Protein AF-A0AAV2CY93-F1 (afdb_monomer_lite)

Foldseek 3Di:
DDADAPAQLVLLVVFLVVQLVCQLVDADKDKDWGDHPPDQKTKIKIKHFDPPDHSVLLNVQSVVQSVVVNVVSVDQKDWDDDPTMIMIMHMDGD

Radius of gyration: 12.85 Å; chains: 1; bounding box: 34×25×28 Å

InterPro domains:
  IPR002902 Gnk2-homologous domain [PF01657] (13-91)
  IPR002902 Gnk2-homologous domain [PS51473] (1-94)
  IPR038408 Gnk2-homologous domain superfamily [G3DSA:3.30.430.20] (4-92)

pLDDT: mean 85.01, std 12.92, range [32.16, 96.19]

Secondary structure (DSSP, 8-state):
-----S-HHHHHHHHHHHHHHHGGGSSSEEEEEE--TT-SEEEEEEEEE-TT--HHHHHHHHHHHHHHHHHTTTSS-EEEE-SSEEEEEEEEE-

Organism: NCBI:txid586398

Sequence (94 aa):
MAPCLNRYALCIDEVVAGLWDTTPKKEGLFDSKSYPKGVIGGVTGSASCVPGTNVENCKKCLSTAKTSLDECKSVTSGSFTNDVCTMWYGQTLK

Structure (mmCIF, N/CA/C/O backbone):
data_AF-A0AAV2CY93-F1
#
_entry.id   AF-A0AAV2CY93-F1
#
loop_
_atom_site.group_PDB
_atom_site.id
_atom_site.type_symbol
_atom_site.label_atom_id
_atom_site.label_alt_id
_atom_site.label_comp_id
_atom_site.label_asym_id
_atom_site.label_entity_id
_atom_site.label_seq_id
_atom_site.pdbx_PDB_ins_code
_atom_site.Cartn_x
_atom_site.Cartn_y
_atom_site.Cartn_z
_atom_site.occupancy
_atom_site.B_iso_or_equiv
_atom_site.auth_seq_id
_atom_site.auth_comp_id
_atom_site.auth_asym_id
_atom_site.auth_atom_id
_atom_site.pdbx_PDB_model_num
ATOM 1 N N . MET A 1 1 ? 16.706 6.135 5.512 1.00 37.59 1 MET A N 1
ATOM 2 C CA . MET A 1 1 ? 15.957 5.723 4.304 1.00 37.59 1 MET A CA 1
ATOM 3 C C . MET A 1 1 ? 16.861 5.976 3.108 1.00 37.59 1 MET A C 1
ATOM 5 O O . MET A 1 1 ? 17.329 7.099 2.959 1.00 37.59 1 MET A O 1
ATOM 9 N N . ALA A 1 2 ? 17.242 4.931 2.370 1.00 32.16 2 ALA A N 1
ATOM 10 C CA . ALA A 1 2 ? 18.137 5.055 1.219 1.00 32.16 2 ALA A CA 1
ATOM 11 C C . ALA A 1 2 ? 17.312 5.460 -0.016 1.00 32.16 2 ALA A C 1
ATOM 13 O O . ALA A 1 2 ? 16.299 4.816 -0.265 1.00 32.16 2 ALA A O 1
ATOM 14 N N . PRO A 1 3 ? 17.705 6.499 -0.775 1.00 45.00 3 PRO A N 1
ATOM 15 C CA . PRO A 1 3 ? 16.955 6.933 -1.9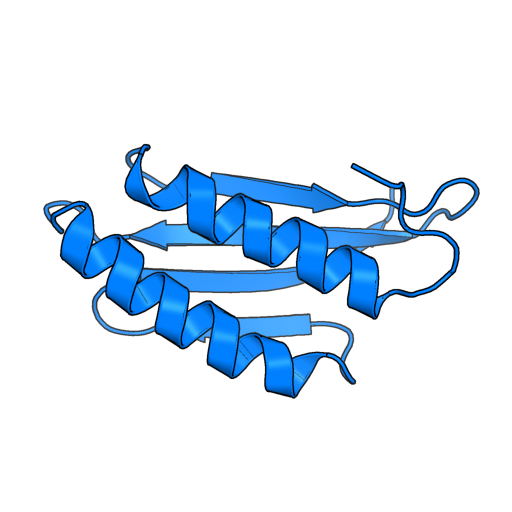50 1.00 45.00 3 PRO A CA 1
ATOM 16 C C . PRO A 1 3 ? 16.950 5.836 -3.020 1.00 45.00 3 PRO A C 1
ATOM 18 O O . PRO A 1 3 ? 17.978 5.187 -3.228 1.00 45.00 3 PRO A O 1
ATOM 21 N N . CYS A 1 4 ? 15.829 5.668 -3.731 1.00 50.94 4 CYS A N 1
ATOM 22 C CA . CYS A 1 4 ? 15.741 4.780 -4.888 1.00 50.94 4 CYS A CA 1
ATOM 23 C C . CYS A 1 4 ? 16.847 5.111 -5.904 1.00 50.94 4 CYS A C 1
ATOM 25 O O . CYS A 1 4 ? 16.749 6.068 -6.671 1.00 50.94 4 CYS A O 1
ATOM 27 N N . LEU A 1 5 ? 17.921 4.333 -5.934 1.00 43.50 5 LEU A N 1
ATOM 28 C CA . LEU A 1 5 ? 18.903 4.374 -7.009 1.00 43.50 5 LEU A CA 1
ATOM 29 C C . LEU A 1 5 ? 18.471 3.313 -8.027 1.00 43.50 5 LEU A C 1
ATOM 31 O O . LEU A 1 5 ? 18.547 2.117 -7.765 1.00 43.50 5 LEU A O 1
ATOM 35 N N . ASN A 1 6 ? 17.965 3.754 -9.179 1.00 52.16 6 ASN A N 1
ATOM 36 C CA . ASN A 1 6 ? 17.753 2.943 -10.387 1.00 52.16 6 ASN A CA 1
ATOM 37 C C . ASN A 1 6 ? 16.781 1.740 -10.347 1.00 52.16 6 ASN A C 1
ATOM 39 O O . ASN A 1 6 ? 16.709 1.010 -11.332 1.00 52.16 6 ASN A O 1
ATOM 43 N N . ARG A 1 7 ? 16.007 1.509 -9.277 1.00 70.00 7 ARG A N 1
ATOM 44 C CA . ARG A 1 7 ? 15.040 0.392 -9.225 1.00 70.00 7 ARG A CA 1
ATOM 45 C C . ARG A 1 7 ? 13.639 0.886 -8.899 1.00 70.00 7 ARG A C 1
ATOM 47 O O . ARG A 1 7 ? 13.341 1.188 -7.750 1.00 70.00 7 ARG A O 1
ATOM 54 N N . TYR A 1 8 ? 12.778 0.921 -9.912 1.00 77.00 8 TYR A N 1
ATOM 55 C CA . TYR A 1 8 ? 11.363 1.288 -9.789 1.00 77.00 8 TYR A CA 1
ATOM 56 C C . TYR A 1 8 ? 10.647 0.484 -8.687 1.00 77.00 8 TYR A C 1
ATOM 58 O O . TYR A 1 8 ? 9.943 1.060 -7.864 1.00 77.00 8 TYR A O 1
ATOM 66 N N . ALA A 1 9 ? 10.949 -0.814 -8.573 1.00 81.88 9 ALA A N 1
ATOM 67 C CA . ALA A 1 9 ? 10.451 -1.681 -7.5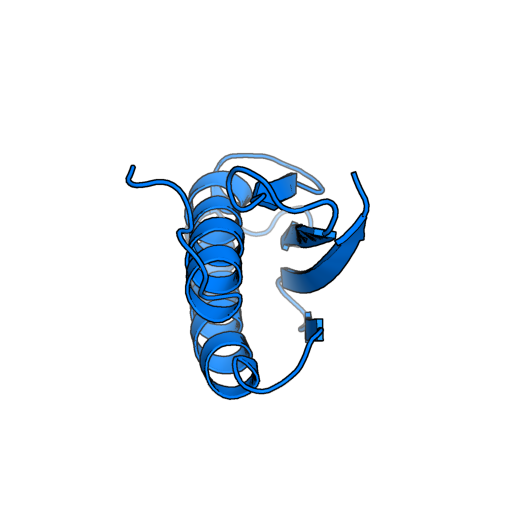03 1.00 81.88 9 ALA A CA 1
ATOM 68 C C . ALA A 1 9 ? 10.799 -1.191 -6.081 1.00 81.88 9 ALA A C 1
ATOM 70 O O . ALA A 1 9 ? 9.961 -1.292 -5.193 1.00 81.88 9 ALA A O 1
ATOM 71 N N . LEU A 1 10 ? 11.981 -0.594 -5.864 1.00 84.06 10 LEU A N 1
ATOM 72 C CA . LEU A 1 10 ? 12.341 -0.024 -4.556 1.00 84.06 10 LEU A CA 1
ATOM 73 C C . LEU A 1 10 ? 11.503 1.218 -4.222 1.00 84.06 10 LEU A C 1
ATOM 75 O O . LEU A 1 10 ? 11.188 1.450 -3.060 1.00 84.06 10 LEU A O 1
ATOM 79 N N . CYS A 1 11 ? 11.120 2.003 -5.232 1.00 86.75 11 CYS A N 1
ATOM 80 C CA . CYS A 1 11 ? 10.211 3.130 -5.030 1.00 86.75 11 CYS A CA 1
ATOM 81 C C . CYS A 1 11 ? 8.779 2.673 -4.758 1.00 86.75 11 CYS A C 1
ATOM 83 O O . CYS A 1 11 ? 8.097 3.303 -3.955 1.00 86.75 11 CYS A O 1
ATOM 85 N N . ILE A 1 12 ? 8.336 1.572 -5.377 1.00 88.69 12 ILE A N 1
ATOM 86 C CA . ILE A 1 12 ? 7.064 0.932 -5.018 1.00 88.69 12 ILE A CA 1
ATOM 87 C C . ILE A 1 12 ? 7.107 0.507 -3.547 1.00 88.69 12 ILE A C 1
ATOM 89 O O . ILE A 1 12 ? 6.201 0.856 -2.797 1.00 88.69 12 ILE A O 1
ATOM 93 N N . ASP A 1 13 ? 8.179 -0.163 -3.112 1.00 89.75 13 ASP A N 1
ATOM 94 C CA . ASP A 1 13 ? 8.349 -0.580 -1.715 1.00 89.75 13 ASP A CA 1
ATOM 95 C C . ASP A 1 13 ? 8.292 0.596 -0.734 1.00 89.75 13 ASP A C 1
ATOM 97 O O . ASP A 1 13 ? 7.607 0.515 0.287 1.00 89.75 13 ASP A O 1
ATOM 101 N N . GLU A 1 14 ? 8.976 1.700 -1.041 1.00 89.75 14 GLU A N 1
ATOM 102 C CA . GLU A 1 14 ? 8.974 2.899 -0.200 1.00 89.75 14 GLU A CA 1
ATOM 103 C C . GLU A 1 14 ? 7.577 3.529 -0.106 1.00 89.75 14 GLU A C 1
ATOM 105 O O . GLU A 1 14 ? 7.104 3.828 0.995 1.00 89.75 14 GLU A O 1
ATOM 110 N N . VAL A 1 15 ? 6.892 3.681 -1.245 1.00 91.88 15 VAL A N 1
ATOM 111 C CA . VAL A 1 15 ? 5.535 4.239 -1.302 1.00 91.88 15 VAL A CA 1
ATOM 112 C C . VAL A 1 15 ? 4.568 3.355 -0.523 1.00 91.88 15 VAL A C 1
ATOM 114 O O . VAL A 1 15 ? 3.928 3.837 0.412 1.00 91.88 15 VAL A O 1
ATOM 117 N N . VAL A 1 16 ? 4.507 2.061 -0.840 1.00 92.88 16 VAL A N 1
ATOM 118 C CA . VAL A 1 16 ? 3.592 1.096 -0.212 1.00 92.88 16 VAL A CA 1
ATOM 119 C C . VAL A 1 16 ? 3.862 0.966 1.290 1.00 92.88 16 VAL A C 1
ATOM 121 O O . VAL A 1 16 ? 2.919 0.929 2.082 1.00 92.88 16 VAL A O 1
ATOM 124 N N . ALA A 1 17 ? 5.126 0.951 1.722 1.00 92.25 17 ALA A N 1
ATOM 125 C CA . ALA A 1 17 ? 5.464 0.924 3.145 1.00 92.25 17 ALA A CA 1
ATOM 126 C C . ALA A 1 17 ? 5.029 2.206 3.872 1.00 92.25 17 ALA A C 1
ATOM 128 O O . ALA A 1 17 ? 4.484 2.121 4.975 1.00 92.25 17 ALA A O 1
ATOM 129 N N . GLY A 1 18 ? 5.222 3.378 3.257 1.00 92.56 18 GLY A N 1
ATOM 130 C CA . GLY A 1 18 ? 4.779 4.658 3.815 1.00 92.56 18 GLY A CA 1
ATOM 131 C C . GLY A 1 18 ? 3.257 4.749 3.954 1.00 92.56 18 GLY A C 1
ATOM 132 O O . GLY A 1 18 ? 2.755 5.192 4.992 1.00 92.56 18 GLY A O 1
ATOM 133 N N . LEU A 1 19 ? 2.524 4.264 2.945 1.00 93.88 19 LEU A N 1
ATOM 134 C CA . LEU A 1 19 ? 1.065 4.153 2.976 1.00 93.88 19 LEU A CA 1
ATOM 135 C C . LEU A 1 19 ? 0.607 3.204 4.090 1.00 93.88 19 LEU A C 1
ATOM 137 O O . LEU A 1 19 ? -0.247 3.570 4.894 1.00 93.88 19 LEU A O 1
ATOM 141 N N . TRP A 1 20 ? 1.203 2.016 4.185 1.00 93.56 20 TRP A N 1
ATOM 142 C CA . TRP A 1 20 ? 0.873 1.025 5.212 1.00 93.56 20 TRP A CA 1
ATOM 143 C C . TRP A 1 20 ? 1.101 1.532 6.644 1.00 93.56 20 TRP A C 1
ATOM 145 O O . TRP A 1 20 ? 0.281 1.263 7.521 1.00 93.56 20 TRP A O 1
ATOM 155 N N . ASP A 1 21 ? 2.191 2.262 6.899 1.00 91.75 21 ASP A N 1
ATOM 156 C CA . ASP A 1 21 ? 2.505 2.759 8.245 1.00 91.75 21 ASP A CA 1
ATOM 157 C C . ASP A 1 21 ? 1.630 3.954 8.653 1.00 91.75 21 ASP A C 1
ATOM 159 O O . ASP A 1 21 ? 1.230 4.064 9.814 1.00 91.75 21 ASP A O 1
ATOM 163 N N . THR A 1 22 ? 1.322 4.847 7.709 1.00 91.38 22 THR A N 1
ATOM 164 C CA . THR A 1 22 ? 0.695 6.139 8.029 1.00 91.38 22 THR A CA 1
ATOM 165 C C . THR A 1 22 ? -0.828 6.090 7.980 1.00 91.38 22 THR A C 1
ATOM 167 O O . THR A 1 22 ? -1.483 6.701 8.824 1.00 91.38 22 THR A O 1
ATOM 170 N N . THR A 1 23 ? -1.403 5.351 7.030 1.00 92.06 23 THR A N 1
ATOM 171 C CA . THR A 1 23 ? -2.859 5.325 6.792 1.00 92.06 23 THR A CA 1
ATOM 172 C C . THR A 1 23 ? -3.666 4.843 8.003 1.00 92.06 23 THR A C 1
ATOM 174 O O . THR A 1 23 ? -4.662 5.480 8.314 1.00 92.06 23 THR A O 1
ATOM 177 N N . PRO A 1 24 ? -3.248 3.828 8.791 1.00 89.06 24 PRO A N 1
ATOM 178 C CA . PRO A 1 24 ? -3.977 3.451 10.009 1.00 89.06 24 PRO A CA 1
ATOM 179 C C . PRO A 1 24 ? -4.005 4.524 11.100 1.00 89.06 24 PRO A C 1
ATOM 181 O O . PRO A 1 24 ? -4.801 4.425 12.026 1.00 89.06 24 PRO A O 1
ATOM 184 N N . LYS A 1 25 ? -3.097 5.504 11.041 1.00 87.81 25 LYS A N 1
ATOM 185 C CA . LYS A 1 25 ? -2.917 6.541 12.068 1.00 87.81 25 LYS A CA 1
ATOM 186 C C . LYS A 1 25 ? -3.636 7.845 11.711 1.00 87.81 25 LYS A C 1
ATOM 188 O O . LYS A 1 25 ? -3.613 8.777 12.511 1.00 87.81 25 LYS A O 1
ATOM 193 N N . LYS A 1 26 ? -4.207 7.941 10.508 1.00 84.12 26 LYS A N 1
ATOM 194 C CA . LYS A 1 26 ? -4.866 9.141 9.988 1.00 84.12 26 LYS A CA 1
ATOM 195 C C . LYS A 1 26 ? -6.230 8.779 9.427 1.00 84.12 26 LYS A C 1
ATOM 197 O O . LYS A 1 26 ? -6.388 7.754 8.779 1.00 84.12 26 LYS A O 1
ATOM 202 N N . GLU A 1 27 ? -7.203 9.649 9.641 1.00 78.75 27 GLU A N 1
ATOM 203 C CA . GLU A 1 27 ? -8.482 9.530 8.953 1.00 78.75 27 GLU A CA 1
ATOM 204 C C . GLU A 1 27 ? -8.360 10.062 7.518 1.00 78.75 27 GLU A C 1
ATOM 206 O O . GLU A 1 27 ? -7.678 11.059 7.269 1.00 78.75 27 GLU A O 1
ATOM 211 N N . GLY A 1 28 ? -9.039 9.401 6.578 1.00 82.81 28 GLY A N 1
ATOM 212 C CA . GLY A 1 28 ? -9.119 9.830 5.182 1.00 82.81 28 GLY A CA 1
ATOM 213 C C . GLY A 1 28 ? -8.078 9.206 4.249 1.00 82.81 28 GLY A C 1
ATOM 214 O O . GLY A 1 28 ? -7.582 8.102 4.474 1.00 82.81 28 GLY A O 1
ATOM 215 N N . LEU A 1 29 ? -7.819 9.904 3.140 1.00 88.19 29 LEU A N 1
ATOM 216 C CA . LEU A 1 29 ? -6.862 9.500 2.112 1.00 88.19 29 LEU A CA 1
ATOM 217 C C . LEU A 1 29 ? -5.463 9.992 2.483 1.00 88.19 29 LEU A C 1
ATOM 219 O O . LEU A 1 29 ? -5.272 11.164 2.809 1.00 88.19 29 LEU A O 1
ATOM 223 N N . PHE A 1 30 ? -4.484 9.102 2.399 1.00 92.44 30 PHE A N 1
ATOM 224 C CA . PHE A 1 30 ? -3.082 9.436 2.554 1.00 92.44 30 PHE A CA 1
ATOM 225 C C . PHE A 1 30 ? -2.325 9.154 1.261 1.00 92.44 30 PHE A C 1
ATOM 227 O O . PHE A 1 30 ? -2.421 8.057 0.717 1.00 92.44 30 PHE A O 1
ATOM 234 N N . ASP A 1 31 ? -1.549 10.135 0.808 1.00 93.12 31 ASP A N 1
ATOM 235 C CA . ASP A 1 31 ? -0.703 10.042 -0.377 1.00 93.12 31 ASP A CA 1
ATOM 236 C C . ASP A 1 31 ? 0.764 9.850 0.011 1.00 93.12 31 ASP A C 1
ATOM 238 O O . ASP A 1 31 ? 1.272 10.466 0.950 1.00 93.12 31 ASP A O 1
ATOM 242 N N . SER A 1 32 ? 1.474 9.036 -0.761 1.00 92.38 32 SER A N 1
ATOM 2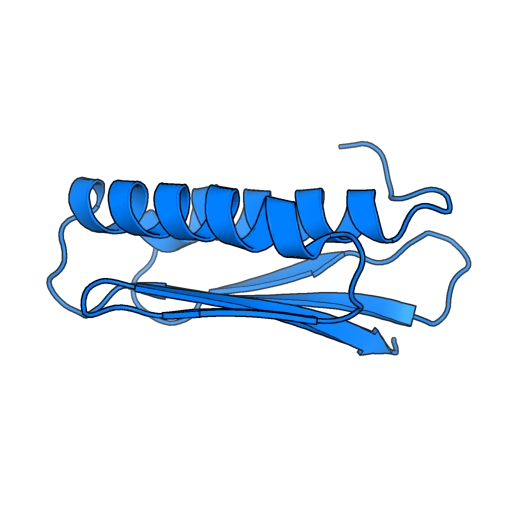43 C CA . SER A 1 32 ? 2.914 8.834 -0.639 1.00 92.38 32 SER A CA 1
ATOM 244 C C . SER A 1 32 ? 3.562 8.887 -2.016 1.00 92.38 32 SER A C 1
ATOM 246 O O . SER A 1 32 ? 2.984 8.457 -3.015 1.00 92.38 32 SER A O 1
ATOM 248 N N . LYS A 1 33 ? 4.769 9.449 -2.082 1.00 90.81 33 LYS A N 1
ATOM 249 C CA . LYS A 1 33 ? 5.523 9.618 -3.325 1.00 90.81 33 LYS A CA 1
ATOM 250 C C . LYS A 1 33 ? 6.985 9.297 -3.083 1.00 90.81 33 LYS A C 1
ATOM 252 O O . LYS A 1 33 ? 7.547 9.733 -2.083 1.00 90.81 33 LYS A O 1
ATOM 257 N N . SER A 1 34 ? 7.603 8.606 -4.030 1.00 88.81 34 SER A N 1
ATOM 258 C CA . SER A 1 34 ? 9.037 8.350 -4.034 1.00 88.81 34 SER A CA 1
ATOM 259 C C . SER A 1 34 ? 9.614 8.595 -5.422 1.00 88.81 34 SER A C 1
ATOM 261 O O . SER A 1 34 ? 9.087 8.125 -6.432 1.00 88.81 34 SER A O 1
ATOM 263 N N . TYR A 1 35 ? 10.706 9.356 -5.475 1.00 83.69 35 TYR A N 1
ATOM 264 C CA . TYR A 1 35 ? 11.383 9.711 -6.716 1.00 83.69 35 TYR A CA 1
ATOM 265 C C . TYR A 1 35 ? 12.847 9.267 -6.662 1.00 83.69 35 TYR A C 1
ATOM 267 O O . TYR A 1 35 ? 13.580 9.694 -5.763 1.00 83.69 35 TYR A O 1
ATOM 275 N N . PRO A 1 36 ? 13.325 8.503 -7.657 1.00 76.44 36 PRO A N 1
ATOM 276 C CA . PRO A 1 36 ? 14.745 8.268 -7.822 1.00 76.44 36 PRO A CA 1
ATOM 277 C C . PRO A 1 36 ? 15.504 9.588 -8.022 1.00 76.44 36 PRO A C 1
ATOM 279 O O . PRO A 1 36 ? 15.046 10.518 -8.703 1.00 76.44 36 PRO A O 1
ATOM 282 N N . LYS A 1 37 ? 16.702 9.683 -7.434 1.00 73.94 37 LYS A N 1
ATOM 283 C CA . LYS A 1 37 ? 17.597 10.827 -7.668 1.00 73.94 37 LYS A CA 1
ATOM 284 C C . LYS A 1 37 ? 18.046 10.834 -9.131 1.00 73.94 37 LYS A C 1
ATOM 286 O O . LYS A 1 37 ? 18.457 9.804 -9.651 1.00 73.94 37 LYS A O 1
ATOM 291 N N . GLY A 1 38 ? 17.981 12.000 -9.777 1.00 70.75 38 GLY A N 1
ATOM 292 C CA . GLY A 1 38 ? 18.404 12.173 -11.174 1.00 70.75 38 GLY A CA 1
ATOM 293 C C . GLY A 1 38 ? 17.410 11.680 -12.232 1.00 70.75 38 GLY A C 1
ATOM 294 O O . GLY A 1 38 ? 17.736 11.723 -13.411 1.00 70.75 38 GLY A O 1
ATOM 295 N N . VAL A 1 39 ? 16.205 11.245 -11.840 1.00 72.62 39 VAL A N 1
ATOM 296 C CA . VAL A 1 39 ? 15.160 10.771 -12.765 1.00 72.62 39 VAL A CA 1
ATOM 297 C C . VAL A 1 39 ? 13.946 11.710 -12.726 1.00 72.62 39 VAL A C 1
ATOM 299 O O . VAL A 1 39 ? 13.600 12.254 -11.667 1.00 72.62 39 VAL A O 1
ATOM 302 N N . ILE A 1 40 ? 13.332 11.926 -13.897 1.00 72.75 40 ILE A N 1
ATOM 303 C CA . ILE A 1 40 ? 12.138 12.773 -14.096 1.00 72.75 40 ILE A CA 1
ATOM 304 C C . ILE A 1 40 ? 10.862 12.043 -13.639 1.00 72.75 40 ILE A C 1
ATOM 306 O O . ILE A 1 40 ? 9.926 12.679 -13.178 1.00 72.75 40 ILE A O 1
ATOM 310 N N . GLY A 1 41 ? 10.833 10.710 -13.708 1.00 80.00 41 GLY A N 1
ATO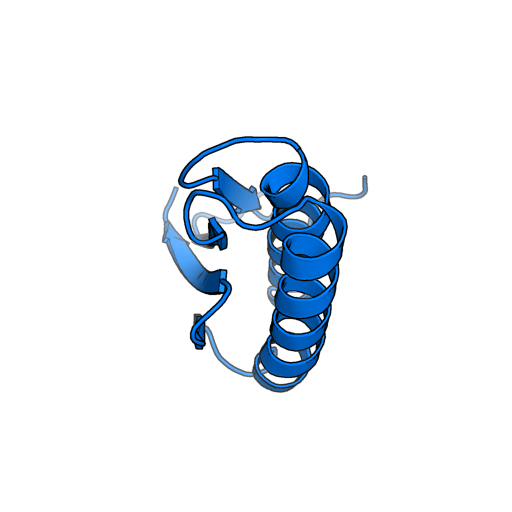M 311 C CA . GLY A 1 41 ? 9.734 9.877 -13.209 1.00 80.00 41 GLY A CA 1
ATOM 312 C C . GLY A 1 41 ? 9.977 9.295 -11.814 1.00 80.00 41 GLY A C 1
ATOM 313 O O . GLY A 1 41 ? 11.121 9.144 -11.390 1.00 80.00 41 GLY A O 1
ATOM 314 N N . GLY A 1 42 ? 8.897 8.938 -11.122 1.00 88.31 42 GLY A N 1
ATOM 315 C CA . GLY A 1 42 ? 8.882 8.268 -9.821 1.00 88.31 42 GLY A CA 1
ATOM 316 C C . GLY A 1 42 ? 7.624 7.420 -9.631 1.00 88.31 42 GLY A C 1
ATOM 317 O O . GLY A 1 42 ? 6.922 7.108 -10.593 1.00 88.31 42 GLY A O 1
ATOM 318 N N . VAL A 1 43 ? 7.341 7.063 -8.382 1.00 90.44 43 VAL A N 1
ATOM 319 C CA . VAL A 1 43 ? 6.138 6.334 -7.971 1.00 90.44 43 VAL A CA 1
ATOM 320 C C . VAL A 1 43 ? 5.318 7.233 -7.056 1.00 90.44 43 VAL A C 1
ATOM 322 O O . VAL A 1 43 ? 5.852 7.844 -6.133 1.00 90.44 43 VAL A O 1
ATOM 325 N N . THR A 1 44 ? 4.019 7.314 -7.308 1.00 93.06 44 THR A N 1
ATOM 326 C CA . THR A 1 44 ? 3.033 7.886 -6.387 1.00 93.06 44 THR A CA 1
ATOM 327 C C . THR A 1 44 ? 2.075 6.789 -5.969 1.00 93.06 44 THR A C 1
ATOM 329 O O . THR A 1 44 ? 1.901 5.812 -6.692 1.00 93.06 44 THR A O 1
ATOM 332 N N . GLY A 1 45 ? 1.417 6.954 -4.838 1.00 94.19 45 GLY A N 1
ATOM 333 C CA . GLY A 1 45 ? 0.322 6.091 -4.442 1.00 94.19 45 GLY A CA 1
ATOM 334 C C . GLY A 1 45 ? -0.522 6.736 -3.368 1.00 94.19 45 GLY A C 1
ATOM 335 O O . GLY A 1 45 ? -0.082 7.691 -2.724 1.00 94.19 45 GLY A O 1
ATOM 336 N N . SER A 1 46 ? -1.706 6.182 -3.161 1.00 95.94 46 SER A N 1
ATOM 337 C CA . SER A 1 46 ? -2.573 6.586 -2.063 1.00 95.94 46 SER A CA 1
ATOM 338 C C . SER A 1 46 ? -3.171 5.371 -1.386 1.00 95.94 46 SER A C 1
ATOM 340 O O . SER A 1 46 ? -3.332 4.310 -1.993 1.00 95.94 46 SER A O 1
ATOM 342 N N . ALA A 1 47 ? -3.531 5.540 -0.123 1.00 96.19 47 ALA A N 1
ATOM 343 C CA . ALA A 1 47 ? -4.296 4.565 0.623 1.00 96.19 47 ALA A CA 1
ATOM 344 C C . ALA A 1 47 ? -5.331 5.257 1.503 1.00 96.19 47 ALA A C 1
ATOM 346 O O . ALA A 1 47 ? -5.123 6.374 1.976 1.00 96.19 47 ALA A O 1
ATOM 347 N N . SER A 1 48 ? -6.448 4.581 1.730 1.00 94.00 48 SER A N 1
ATOM 348 C CA . SER A 1 48 ? -7.445 4.996 2.711 1.00 94.00 48 SER A CA 1
ATOM 349 C C . SER A 1 48 ? -8.117 3.783 3.333 1.00 94.00 48 SER A C 1
ATOM 351 O O . SER A 1 48 ? -8.168 2.703 2.742 1.00 94.00 48 SER A O 1
ATOM 353 N N . CYS A 1 49 ? -8.635 3.974 4.541 1.00 93.31 49 CYS A N 1
ATOM 354 C CA . CYS A 1 49 ? -9.475 3.004 5.229 1.00 93.31 49 CYS A CA 1
ATOM 355 C C . CYS A 1 49 ? -10.903 3.534 5.330 1.00 93.31 49 CYS A C 1
ATOM 357 O O . CYS A 1 49 ? -11.123 4.746 5.396 1.00 93.31 49 CYS A O 1
ATOM 359 N N . VAL A 1 50 ? -11.875 2.622 5.333 1.00 91.06 50 VAL A N 1
ATOM 360 C CA . VAL A 1 50 ? -13.292 2.974 5.446 1.00 91.06 50 VAL A CA 1
ATOM 361 C C . VAL A 1 50 ? -13.542 3.693 6.780 1.00 91.06 50 VAL A C 1
ATOM 363 O O . VAL A 1 50 ? -13.066 3.213 7.817 1.00 91.06 50 VAL A O 1
ATOM 366 N N . PRO A 1 51 ? -14.279 4.822 6.791 1.00 86.44 51 PRO A N 1
ATOM 367 C CA . PRO A 1 51 ? -14.597 5.554 8.015 1.00 86.44 51 PRO A CA 1
ATOM 368 C C . PRO A 1 51 ? -15.214 4.652 9.091 1.00 86.44 51 PRO A C 1
ATOM 370 O O . PRO A 1 51 ? -16.067 3.819 8.798 1.00 86.44 51 PRO A O 1
ATOM 373 N N . GLY A 1 52 ? -14.778 4.805 10.343 1.00 84.06 52 GLY A N 1
ATOM 374 C CA . GLY A 1 52 ? -15.230 3.967 11.462 1.00 84.06 52 GLY A CA 1
ATOM 375 C C . GLY A 1 52 ? -14.524 2.609 11.585 1.00 84.06 52 GLY A C 1
ATOM 376 O O . GLY A 1 52 ? -14.728 1.904 12.573 1.00 84.06 52 GLY A O 1
ATOM 377 N N . THR A 1 53 ? -13.649 2.245 10.642 1.00 86.06 53 THR A N 1
ATOM 378 C CA . THR A 1 53 ? -12.772 1.074 10.781 1.00 86.06 53 THR A CA 1
ATOM 379 C C . THR A 1 53 ? -11.735 1.332 11.870 1.00 86.06 53 THR A C 1
ATOM 381 O O . THR A 1 53 ? -11.041 2.347 11.849 1.00 86.06 53 THR A O 1
ATOM 384 N N . ASN A 1 54 ? -11.576 0.401 12.814 1.00 88.88 54 ASN A N 1
ATOM 385 C CA . ASN A 1 54 ? -10.530 0.532 13.824 1.00 88.88 54 ASN A CA 1
ATOM 386 C C . ASN A 1 54 ? -9.117 0.399 13.209 1.00 88.88 54 ASN A C 1
ATOM 388 O O . ASN A 1 54 ? -8.911 -0.204 12.152 1.00 88.88 54 ASN A O 1
ATOM 392 N N . VAL A 1 55 ? -8.117 0.935 13.911 1.00 89.25 55 VAL A N 1
ATOM 393 C CA . VAL A 1 55 ? -6.710 0.941 13.467 1.00 89.25 55 VAL A CA 1
ATOM 394 C C . VAL A 1 55 ? -6.207 -0.467 13.123 1.00 89.25 55 VAL A C 1
ATOM 396 O O . VAL A 1 55 ? -5.467 -0.647 12.156 1.00 89.25 55 VAL A O 1
ATOM 399 N N . GLU A 1 56 ? -6.623 -1.483 13.882 1.00 91.00 56 GLU A N 1
ATOM 400 C CA . GLU A 1 56 ? -6.180 -2.864 13.680 1.00 91.00 56 GLU A CA 1
ATOM 401 C C . GLU A 1 56 ? -6.721 -3.477 12.378 1.00 91.00 56 GLU A C 1
ATOM 403 O O . GLU A 1 56 ? -5.956 -4.066 11.613 1.00 91.00 56 GLU A O 1
ATOM 408 N N . ASN A 1 57 ? -8.010 -3.300 12.084 1.00 92.12 57 ASN A N 1
ATOM 409 C CA . ASN A 1 57 ? -8.643 -3.792 10.861 1.00 92.12 57 ASN A CA 1
ATOM 410 C C . ASN A 1 57 ? -8.118 -3.048 9.633 1.00 92.12 57 ASN A C 1
ATOM 412 O O . ASN A 1 57 ? -7.809 -3.679 8.622 1.00 92.12 57 ASN A O 1
ATOM 416 N N . CYS A 1 58 ? -7.926 -1.732 9.749 1.00 92.12 58 CYS A N 1
ATOM 417 C CA . CYS A 1 58 ? -7.276 -0.934 8.715 1.00 92.12 58 CYS A CA 1
ATOM 418 C C . CYS A 1 58 ? -5.867 -1.476 8.418 1.00 92.12 58 CYS A C 1
ATOM 420 O O . CYS A 1 58 ? -5.531 -1.764 7.270 1.00 92.12 58 CYS A O 1
ATOM 422 N N . LYS A 1 59 ? -5.061 -1.741 9.455 1.00 93.19 59 LYS A N 1
ATOM 423 C CA . LYS A 1 59 ? -3.709 -2.294 9.299 1.00 93.19 59 LYS A CA 1
ATOM 424 C C . LYS A 1 59 ? -3.704 -3.711 8.714 1.00 93.19 59 LYS A C 1
ATOM 426 O O . LYS A 1 59 ? -2.852 -4.012 7.878 1.00 93.19 59 LYS A O 1
ATOM 431 N N . LYS A 1 60 ? -4.642 -4.581 9.104 1.00 94.69 60 LYS A N 1
ATOM 432 C CA . LYS A 1 60 ? -4.813 -5.926 8.516 1.00 94.69 60 LYS A CA 1
ATOM 433 C C . LYS A 1 60 ? -5.141 -5.845 7.024 1.00 94.69 60 LYS A C 1
ATOM 435 O O . LYS A 1 60 ? -4.502 -6.521 6.216 1.00 94.69 60 LYS A O 1
ATOM 440 N N . CYS A 1 61 ? -6.068 -4.966 6.652 1.00 94.38 61 CYS A N 1
ATOM 441 C CA . CYS A 1 61 ? -6.418 -4.740 5.257 1.00 94.38 61 CYS A CA 1
ATOM 442 C C . CYS A 1 61 ? -5.227 -4.221 4.446 1.00 94.38 61 CYS A C 1
ATOM 444 O O . CYS A 1 61 ? -4.860 -4.819 3.438 1.00 94.38 61 CYS A O 1
ATOM 446 N N . LEU A 1 62 ? -4.549 -3.176 4.928 1.00 94.44 62 LEU A N 1
ATOM 447 C CA . LEU A 1 62 ? -3.388 -2.607 4.242 1.00 94.44 62 LEU A CA 1
ATOM 448 C C . LEU A 1 62 ? -2.214 -3.592 4.173 1.00 94.44 62 LEU A C 1
ATOM 450 O O . LEU A 1 62 ? -1.403 -3.505 3.258 1.00 94.44 62 LEU A O 1
ATOM 454 N N . SER A 1 63 ? -2.107 -4.539 5.112 1.00 95.19 63 SER A N 1
ATOM 455 C CA . SER A 1 63 ? -1.118 -5.625 5.037 1.00 95.19 63 SER A CA 1
ATOM 456 C C . SER A 1 63 ? -1.433 -6.582 3.886 1.00 95.19 63 SER A C 1
ATOM 458 O O . SER A 1 63 ? -0.533 -6.947 3.139 1.00 95.19 63 SER A O 1
ATOM 460 N N . THR A 1 64 ? -2.712 -6.915 3.694 1.00 94.56 64 THR A N 1
ATOM 461 C CA . THR A 1 64 ? -3.178 -7.713 2.546 1.00 94.56 64 THR A CA 1
ATOM 462 C C . THR A 1 64 ? -2.942 -6.969 1.232 1.00 94.56 64 THR A C 1
ATOM 464 O O . THR A 1 64 ? -2.438 -7.548 0.269 1.00 94.56 64 THR A O 1
ATOM 467 N N . ALA A 1 65 ? -3.233 -5.665 1.217 1.00 92.94 65 ALA A N 1
ATOM 468 C CA . ALA A 1 65 ? -2.962 -4.797 0.081 1.00 92.94 65 ALA A CA 1
ATOM 469 C C . ALA A 1 65 ? -1.467 -4.767 -0.258 1.00 92.94 65 ALA A C 1
ATOM 471 O O . ALA A 1 65 ? -1.097 -4.962 -1.408 1.00 92.94 65 ALA A O 1
ATOM 472 N N . LYS A 1 66 ? -0.600 -4.606 0.748 1.00 92.25 66 LYS A N 1
ATOM 473 C CA . LYS A 1 66 ? 0.855 -4.629 0.581 1.00 92.25 66 LYS A CA 1
ATOM 474 C C . LYS A 1 66 ? 1.343 -5.944 -0.028 1.00 92.25 66 LYS A C 1
ATOM 476 O O . LYS A 1 66 ? 2.130 -5.894 -0.962 1.00 92.25 66 LYS A O 1
ATOM 481 N N . THR A 1 67 ? 0.873 -7.093 0.463 1.00 91.75 67 THR A N 1
ATOM 482 C CA . THR A 1 67 ? 1.225 -8.404 -0.109 1.00 91.75 67 THR A CA 1
ATOM 483 C C . THR A 1 67 ? 0.748 -8.532 -1.555 1.00 91.75 67 THR A C 1
ATOM 485 O O . THR A 1 67 ? 1.524 -8.944 -2.407 1.00 91.75 67 THR A O 1
ATOM 488 N N . SER A 1 68 ? -0.483 -8.111 -1.853 1.00 89.06 68 SER A N 1
ATOM 489 C CA . SER A 1 68 ? -1.036 -8.174 -3.215 1.00 89.06 68 SER A CA 1
ATOM 490 C C . SER A 1 68 ? -0.273 -7.263 -4.187 1.00 89.06 68 SER A C 1
ATOM 492 O O . SER A 1 68 ? 0.005 -7.636 -5.320 1.00 89.06 68 SER A O 1
ATOM 494 N N . LEU A 1 69 ? 0.106 -6.061 -3.743 1.00 87.56 69 LEU A N 1
ATOM 495 C CA . LEU A 1 69 ? 0.862 -5.099 -4.549 1.00 87.56 69 LEU A CA 1
ATOM 496 C C . LEU A 1 69 ? 2.337 -5.495 -4.720 1.00 87.56 69 LEU A C 1
ATOM 498 O O . LEU A 1 69 ? 2.972 -5.043 -5.672 1.00 87.56 69 LEU A O 1
ATOM 502 N N . ASP A 1 70 ? 2.876 -6.350 -3.846 1.00 84.69 70 ASP A N 1
ATOM 503 C CA . ASP A 1 70 ? 4.210 -6.941 -4.004 1.00 84.69 70 ASP A CA 1
ATOM 504 C C . ASP A 1 70 ? 4.284 -7.810 -5.271 1.00 84.69 70 ASP A C 1
ATOM 506 O O . ASP A 1 70 ? 5.231 -7.702 -6.051 1.00 84.69 70 ASP A O 1
ATOM 510 N N . GLU A 1 71 ? 3.223 -8.575 -5.548 1.00 80.75 71 GLU A N 1
ATOM 511 C CA . GLU A 1 71 ? 3.095 -9.389 -6.765 1.00 80.75 71 GLU A CA 1
ATOM 512 C C . GLU A 1 71 ? 3.023 -8.527 -8.038 1.00 80.75 71 GLU A C 1
ATOM 514 O O . GLU A 1 71 ? 3.422 -8.957 -9.122 1.00 80.75 71 GLU A O 1
ATOM 519 N N . CYS A 1 72 ? 2.575 -7.274 -7.913 1.00 76.38 72 CYS A N 1
ATOM 520 C CA . CYS A 1 72 ? 2.476 -6.320 -9.015 1.00 76.38 72 CYS A CA 1
ATOM 521 C C . CYS A 1 72 ? 3.781 -5.546 -9.292 1.00 76.38 72 CYS A C 1
ATOM 523 O O . CYS A 1 72 ? 3.821 -4.728 -10.208 1.00 76.38 72 CYS A O 1
ATOM 525 N N . LYS A 1 73 ? 4.889 -5.787 -8.578 1.00 76.69 73 LYS A N 1
ATOM 526 C CA . LYS A 1 73 ? 6.142 -5.011 -8.745 1.00 76.69 73 LYS A CA 1
ATOM 527 C C . LYS A 1 73 ? 6.751 -5.022 -10.154 1.00 76.69 73 LYS A C 1
ATOM 529 O O . LYS A 1 73 ? 7.601 -4.184 -10.455 1.00 76.69 73 LYS A O 1
ATOM 534 N N . SER A 1 74 ? 6.349 -5.967 -11.002 1.00 74.12 74 SER A N 1
ATOM 535 C CA . SER A 1 74 ? 6.746 -6.052 -12.413 1.00 74.12 74 SER A CA 1
ATOM 536 C C . SER A 1 74 ? 6.002 -5.065 -13.323 1.00 74.12 74 SER A C 1
ATOM 538 O O . SER A 1 74 ? 6.453 -4.823 -14.443 1.00 74.12 74 SER A O 1
ATOM 540 N N . VAL A 1 75 ? 4.900 -4.472 -12.854 1.00 78.38 75 VAL A N 1
ATOM 541 C CA . VAL A 1 75 ? 4.086 -3.501 -13.595 1.00 78.38 75 VAL A CA 1
ATOM 542 C C . VAL A 1 75 ? 4.228 -2.084 -13.038 1.00 78.38 75 VAL A C 1
ATOM 544 O O . VAL A 1 75 ? 4.596 -1.856 -11.884 1.00 78.38 75 VAL A O 1
ATOM 547 N N . THR A 1 76 ? 3.936 -1.092 -13.880 1.00 79.94 76 THR A N 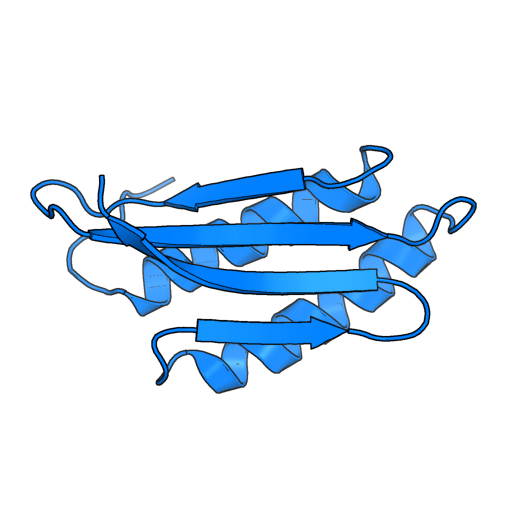1
ATOM 548 C CA . THR A 1 76 ? 4.098 0.335 -13.561 1.00 79.94 76 THR A CA 1
ATOM 549 C C . THR A 1 76 ? 3.025 0.886 -12.618 1.00 79.94 76 THR A C 1
ATOM 551 O O . THR A 1 76 ? 3.222 1.962 -12.049 1.00 79.94 76 THR A O 1
ATOM 554 N N . SER A 1 77 ? 1.929 0.157 -12.406 1.00 86.62 77 SER A N 1
ATOM 555 C CA . SER A 1 77 ? 0.827 0.526 -11.515 1.00 86.62 77 SER A CA 1
ATOM 556 C C . SER A 1 77 ? 0.133 -0.707 -10.950 1.00 86.62 77 SER A C 1
ATOM 558 O O . SER A 1 77 ? 0.008 -1.711 -11.646 1.00 86.62 77 SER A O 1
ATOM 560 N N . GLY A 1 78 ? -0.390 -0.600 -9.734 1.00 90.19 78 GLY A N 1
ATOM 561 C CA . GLY A 1 78 ? -1.189 -1.643 -9.101 1.00 90.19 78 GLY A CA 1
ATOM 562 C C . GLY A 1 78 ? -2.205 -1.041 -8.141 1.00 90.19 78 GLY A C 1
ATOM 563 O O . GLY A 1 78 ? -1.989 0.040 -7.591 1.00 90.19 78 GLY A O 1
ATOM 564 N N . SER A 1 79 ? -3.317 -1.738 -7.934 1.00 93.25 79 SER A N 1
ATOM 565 C CA . SER A 1 79 ? -4.357 -1.325 -6.996 1.00 93.25 79 SER A CA 1
ATOM 566 C C . SER A 1 79 ? -4.946 -2.525 -6.274 1.00 93.25 79 SER A C 1
ATOM 568 O O . SER A 1 79 ? -5.197 -3.562 -6.881 1.00 93.25 79 SER A O 1
ATOM 570 N N . PHE A 1 80 ? -5.237 -2.340 -4.996 1.00 94.56 80 PHE A N 1
ATOM 571 C CA . PHE A 1 80 ? -5.984 -3.259 -4.160 1.00 94.56 80 PHE A CA 1
ATOM 572 C C . PHE A 1 80 ? -7.155 -2.499 -3.544 1.00 94.56 80 PHE A C 1
ATOM 574 O O . PHE A 1 80 ? -6.999 -1.372 -3.074 1.00 94.56 80 PHE A O 1
ATOM 581 N N . THR A 1 81 ? -8.345 -3.085 -3.552 1.00 93.38 81 THR A N 1
ATOM 582 C CA . THR A 1 81 ? -9.531 -2.510 -2.907 1.00 93.38 81 THR A CA 1
ATOM 583 C C . THR A 1 81 ? -10.402 -3.630 -2.372 1.00 93.38 81 THR A C 1
ATOM 585 O O . THR A 1 81 ? -10.607 -4.635 -3.048 1.00 93.38 81 THR A O 1
ATOM 588 N N . ASN A 1 82 ? -10.913 -3.443 -1.161 1.00 91.62 82 ASN A N 1
ATOM 589 C CA . ASN A 1 82 ? -11.948 -4.280 -0.570 1.00 91.62 82 ASN A CA 1
ATOM 590 C C . ASN A 1 82 ? -12.882 -3.421 0.303 1.00 91.62 82 ASN A C 1
ATOM 592 O O . ASN A 1 82 ? -12.772 -2.195 0.322 1.00 91.62 82 ASN A O 1
ATOM 596 N N . ASP A 1 83 ? -13.761 -4.069 1.066 1.00 90.81 83 ASP A N 1
ATOM 597 C CA . ASP A 1 83 ? -14.743 -3.41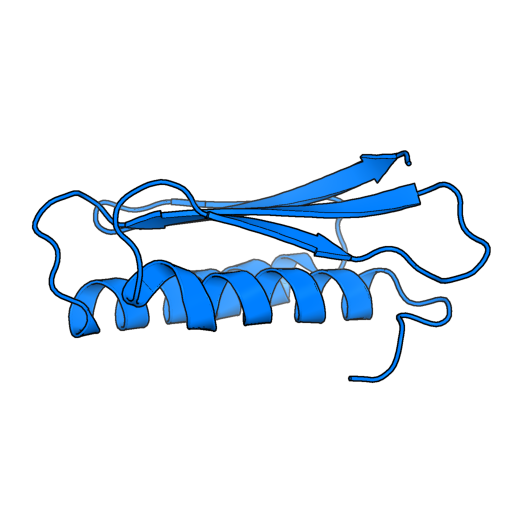0 1.938 1.00 90.81 83 ASP A CA 1
ATOM 598 C C . ASP A 1 83 ? -14.139 -2.651 3.139 1.00 90.81 83 ASP A C 1
ATOM 600 O O . ASP A 1 83 ? -14.872 -2.046 3.915 1.00 90.81 83 ASP A O 1
ATOM 604 N N . VAL A 1 84 ? -12.816 -2.700 3.338 1.00 91.88 84 VAL A N 1
ATOM 605 C CA . VAL A 1 84 ? -12.126 -2.149 4.517 1.00 91.88 84 VAL A CA 1
ATOM 606 C C . VAL A 1 84 ? -11.109 -1.071 4.144 1.00 91.88 84 VAL A C 1
ATOM 608 O O . VAL A 1 84 ? -10.973 -0.080 4.863 1.00 91.88 84 VAL A O 1
ATOM 611 N N . CYS A 1 85 ? -10.371 -1.240 3.048 1.00 93.94 85 CYS A N 1
ATOM 612 C CA . CYS A 1 85 ? -9.371 -0.279 2.604 1.00 93.94 85 CYS A CA 1
ATOM 613 C C . CYS A 1 85 ? -9.146 -0.323 1.092 1.00 93.94 85 CYS A C 1
ATOM 615 O O . CYS A 1 85 ? -9.414 -1.313 0.408 1.00 93.94 85 CYS A O 1
ATOM 617 N N . THR A 1 86 ? -8.576 0.762 0.585 1.00 94.88 86 THR A N 1
ATOM 618 C CA . THR A 1 86 ? -8.005 0.838 -0.756 1.00 94.88 86 THR A CA 1
ATOM 619 C C . THR A 1 86 ? -6.541 1.245 -0.650 1.00 94.88 86 THR A C 1
ATOM 621 O O . THR A 1 86 ? -6.160 2.013 0.236 1.00 94.88 86 THR A O 1
ATOM 624 N N . MET A 1 87 ? -5.706 0.712 -1.534 1.00 95.38 87 MET A N 1
ATOM 625 C CA . MET A 1 87 ? -4.320 1.127 -1.708 1.00 95.38 87 MET A CA 1
ATOM 626 C C . MET A 1 87 ? -3.949 0.979 -3.175 1.00 95.38 87 MET A C 1
ATOM 628 O O . MET A 1 87 ? -4.206 -0.058 -3.783 1.00 95.38 87 MET A O 1
ATOM 632 N N . TRP A 1 88 ? -3.303 1.987 -3.738 1.00 94.69 88 TRP A N 1
ATOM 633 C CA . TRP A 1 88 ? -2.812 1.935 -5.106 1.00 94.69 88 TRP A CA 1
ATOM 634 C C . TRP A 1 88 ? -1.455 2.614 -5.224 1.00 94.69 88 TRP A C 1
ATOM 636 O O . TRP A 1 88 ? -1.093 3.464 -4.409 1.00 94.69 88 TRP A O 1
ATOM 646 N N . TYR A 1 89 ? -0.714 2.242 -6.260 1.00 93.12 89 TYR A N 1
ATOM 647 C CA . TYR A 1 89 ? 0.471 2.954 -6.707 1.00 93.12 89 TYR A CA 1
ATOM 648 C C . TYR A 1 89 ? 0.476 3.062 -8.231 1.00 93.12 89 TYR A C 1
ATOM 650 O O . TYR A 1 89 ? -0.137 2.264 -8.943 1.00 93.12 89 TYR A O 1
ATOM 658 N N . GLY A 1 90 ? 1.209 4.039 -8.744 1.00 90.69 90 GLY A N 1
ATOM 659 C CA . GLY A 1 90 ? 1.384 4.245 -10.168 1.00 90.69 90 GLY A CA 1
ATOM 660 C C . GLY A 1 90 ? 2.612 5.079 -10.481 1.00 90.69 90 GLY A C 1
ATOM 661 O O . GLY A 1 90 ? 3.180 5.754 -9.615 1.00 90.69 90 GLY A O 1
ATOM 662 N N . GLN A 1 91 ? 3.008 5.036 -11.748 1.00 88.44 91 GLN A N 1
ATOM 663 C CA . GLN A 1 91 ? 4.056 5.903 -12.259 1.00 88.44 91 GLN A CA 1
ATOM 664 C C . GLN A 1 91 ? 3.592 7.352 -12.207 1.00 88.44 91 GLN A C 1
ATOM 666 O O . GLN A 1 91 ? 2.462 7.676 -12.566 1.00 88.44 91 GLN A O 1
ATOM 671 N N . THR A 1 92 ? 4.485 8.233 -11.785 1.00 86.38 92 THR A N 1
ATOM 672 C CA . THR A 1 92 ? 4.258 9.673 -11.823 1.00 86.38 92 THR A CA 1
ATOM 673 C C . THR A 1 92 ? 5.463 10.377 -12.426 1.00 86.38 92 THR A C 1
ATOM 675 O O . THR A 1 92 ? 6.575 9.845 -12.416 1.00 86.38 92 THR A O 1
ATOM 678 N N . LEU A 1 93 ? 5.245 11.572 -12.959 1.00 79.81 93 LEU A N 1
ATOM 679 C CA . LEU A 1 93 ? 6.301 12.475 -13.404 1.00 79.81 93 LEU A CA 1
ATOM 680 C C . LEU A 1 93 ? 6.493 13.568 -12.340 1.00 79.81 93 LEU A C 1
ATOM 682 O O . LEU A 1 93 ? 5.575 13.851 -11.566 1.00 79.81 93 LEU A O 1
ATOM 686 N N . LYS A 1 94 ? 7.709 14.103 -12.231 1.00 64.12 94 LYS A N 1
ATOM 687 C CA . LYS A 1 94 ? 8.004 15.286 -11.412 1.00 64.12 94 LYS A CA 1
ATOM 688 C C . LYS A 1 94 ? 7.363 16.538 -11.983 1.00 64.12 94 LYS A C 1
ATOM 690 O O . LYS A 1 94 ? 7.325 16.651 -13.228 1.00 64.12 94 LYS A O 1
#